Protein AF-A0A531KCA6-F1 (afdb_monomer)

Mean predicted aligned error: 4.96 Å

Radius of gyration: 16.35 Å; Cα contacts (8 Å, |Δi|>4): 116; chains: 1; bounding box: 34×29×57 Å

Foldseek 3Di:
DDPDDDDPVDDDFVLVVCCVPPRNVVSVQQDHFFAQCPCDDVRHDDGDVDTAQALDDGSDPPDGDADDDPVRNVVSVVSSVVVVVCVVVVNDDDDPDHRD

Nearest PDB structures (foldseek):
  8acs-assembly1_C  TM=9.266E-01  e=9.393E-09  Janthinobacterium svalbardensis
  8acs-assembly2_B  TM=9.251E-01  e=5.499E-08  Janthinobacterium svalbardensis
  8acs-assembly2_D  TM=9.346E-01  e=8.850E-08  Janthinobacterium svalbardensis

Secondary structure (DSSP, 8-state):
--S----------HHHHHHHHT-HHHHHHH---S----SBTTB-S---SS-TTBSS--SSTT--B--SSHHHHHHHHHHHHHHHHHHHTT-----SS---

Solvent-accessible surface area (backbone atoms only — not comparable to full-atom values): 6192 Å² total; per-residue (Å²): 139,78,96,76,86,85,88,81,88,76,77,83,57,70,40,58,54,35,30,73,74,77,28,56,68,56,22,63,58,33,41,61,66,55,54,46,13,78,58,44,97,93,26,59,56,73,63,69,93,47,60,18,42,57,54,38,73,36,58,42,85,97,40,71,41,85,63,80,55,70,69,50,40,64,64,43,47,60,55,40,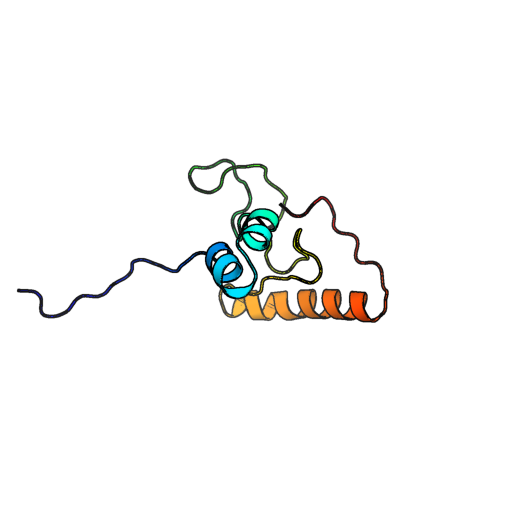52,49,54,54,50,32,55,76,70,72,44,87,78,85,68,93,63,81,58,77

Sequence (100 aa):
AADAIISCTGYQSMNETVAAIVSREVADKVGPCWGLGSGTRGDPGPWQGELRNMWKPTAQEALWFHGGNLALSRFYSKFVALQIKARMEGVATPVYGAPG

Structure (mmCIF, N/CA/C/O backbone):
data_AF-A0A531KCA6-F1
#
_entry.id   AF-A0A531KCA6-F1
#
loop_
_atom_site.group_PDB
_atom_site.id
_atom_site.type_symbol
_atom_site.label_atom_id
_atom_site.label_alt_id
_atom_site.label_comp_id
_atom_site.label_asym_id
_atom_site.label_entity_id
_atom_site.label_seq_id
_atom_site.pdbx_PDB_ins_code
_atom_site.Cartn_x
_atom_site.Cartn_y
_atom_site.Cartn_z
_atom_site.occupancy
_atom_site.B_iso_or_equiv
_atom_site.auth_seq_id
_atom_site.auth_comp_id
_atom_site.auth_asym_id
_atom_site.auth_atom_id
_atom_site.pdbx_PDB_model_num
ATOM 1 N N . ALA A 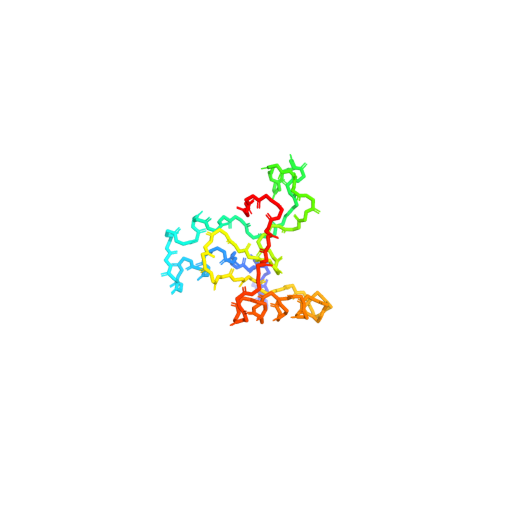1 1 ? 18.196 -8.128 -39.210 1.00 77.88 1 ALA A N 1
ATOM 2 C CA . ALA A 1 1 ? 17.452 -9.125 -38.415 1.00 77.88 1 ALA A CA 1
ATOM 3 C C . ALA A 1 1 ? 17.963 -9.053 -36.981 1.00 77.88 1 ALA A C 1
ATOM 5 O O . ALA A 1 1 ? 19.110 -8.654 -36.815 1.00 77.88 1 ALA A O 1
ATOM 6 N N . ALA A 1 2 ? 17.130 -9.354 -35.983 1.00 86.75 2 ALA A N 1
ATOM 7 C CA . ALA A 1 2 ? 17.562 -9.462 -34.589 1.00 86.75 2 ALA A CA 1
ATOM 8 C C . ALA A 1 2 ? 17.531 -10.936 -34.169 1.00 86.75 2 ALA A C 1
ATOM 10 O O . ALA A 1 2 ? 16.582 -11.635 -34.517 1.00 86.75 2 ALA A O 1
ATOM 11 N N . ASP A 1 3 ? 18.545 -11.378 -33.425 1.00 93.44 3 ASP A N 1
ATOM 12 C CA . ASP A 1 3 ? 18.664 -12.764 -32.950 1.00 93.44 3 ASP A CA 1
ATOM 13 C C . ASP A 1 3 ? 17.858 -13.022 -31.664 1.00 93.44 3 ASP A C 1
ATOM 15 O O . ASP A 1 3 ? 17.502 -14.159 -31.364 1.00 93.44 3 ASP A O 1
ATOM 19 N N . ALA A 1 4 ? 17.532 -11.965 -30.911 1.00 92.62 4 ALA A N 1
ATOM 20 C CA . ALA A 1 4 ? 16.648 -12.012 -29.750 1.00 92.62 4 ALA A CA 1
ATOM 21 C C . ALA A 1 4 ? 15.998 -10.645 -29.483 1.00 92.62 4 ALA A C 1
ATOM 23 O O . ALA A 1 4 ? 16.567 -9.597 -29.794 1.00 92.62 4 ALA A O 1
ATOM 24 N N . ILE A 1 5 ? 14.818 -10.661 -28.856 1.00 89.12 5 ILE A N 1
ATOM 25 C CA . ILE A 1 5 ? 14.129 -9.471 -28.342 1.00 89.12 5 ILE A CA 1
ATOM 26 C C . ILE A 1 5 ? 13.853 -9.696 -26.857 1.00 89.12 5 ILE A C 1
ATOM 28 O O . ILE A 1 5 ? 13.247 -10.697 -26.481 1.00 89.12 5 ILE A O 1
ATOM 32 N N . ILE A 1 6 ? 14.277 -8.750 -26.019 1.00 90.50 6 ILE A N 1
ATOM 33 C CA . ILE A 1 6 ? 14.004 -8.749 -24.579 1.00 90.50 6 ILE A CA 1
ATOM 34 C C . ILE A 1 6 ? 13.022 -7.613 -24.298 1.00 90.50 6 ILE A C 1
ATOM 36 O O . ILE A 1 6 ? 13.348 -6.443 -24.497 1.00 90.50 6 ILE A O 1
ATOM 40 N N . SER A 1 7 ? 11.811 -7.956 -23.853 1.00 87.50 7 SER A N 1
ATOM 41 C CA . SER A 1 7 ? 10.789 -6.966 -23.512 1.00 87.50 7 SER A CA 1
ATOM 42 C C . SER A 1 7 ? 10.892 -6.567 -22.042 1.00 87.50 7 SER A C 1
ATOM 44 O O . SER A 1 7 ? 10.553 -7.342 -21.150 1.00 87.50 7 SER A O 1
ATOM 46 N N . CYS A 1 8 ? 11.345 -5.338 -21.801 1.00 87.38 8 CYS A N 1
ATOM 47 C CA . CYS A 1 8 ? 11.471 -4.735 -20.472 1.00 87.38 8 CYS A CA 1
ATOM 48 C C . CYS A 1 8 ? 10.414 -3.638 -20.245 1.00 87.38 8 CYS A C 1
ATOM 50 O O . CYS A 1 8 ? 10.708 -2.607 -19.646 1.00 87.38 8 CYS A O 1
ATOM 52 N N . THR A 1 9 ? 9.189 -3.823 -20.747 1.00 86.12 9 THR A N 1
ATOM 53 C CA . THR A 1 9 ? 8.114 -2.806 -20.729 1.00 86.12 9 THR A CA 1
ATOM 54 C C . THR A 1 9 ? 7.466 -2.586 -19.357 1.00 86.12 9 THR A C 1
ATOM 56 O O . THR A 1 9 ? 6.546 -1.782 -19.236 1.00 86.12 9 THR A O 1
ATOM 59 N N . GLY A 1 10 ? 7.949 -3.269 -18.318 1.00 80.06 10 GLY A N 1
ATOM 60 C CA . GLY A 1 10 ? 7.478 -3.118 -16.944 1.00 80.06 10 GLY A CA 1
ATOM 61 C C . GLY A 1 10 ? 6.263 -3.982 -16.607 1.00 80.06 10 GLY A C 1
ATOM 62 O O . GLY A 1 10 ? 5.940 -4.939 -17.309 1.00 80.06 10 GLY A O 1
ATOM 63 N N . TYR A 1 11 ? 5.621 -3.646 -15.489 1.00 78.06 11 TYR A N 1
ATOM 64 C CA . TYR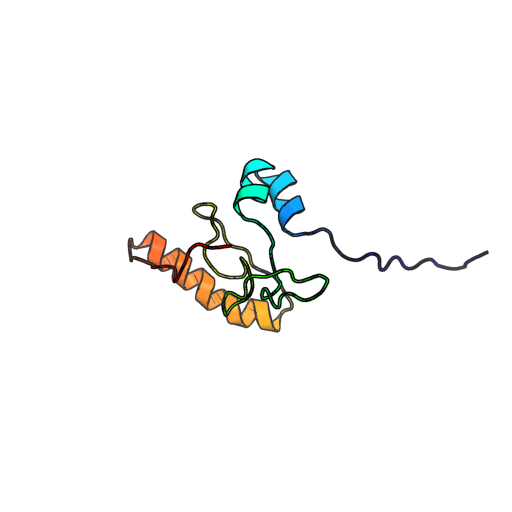 A 1 11 ? 4.473 -4.362 -14.939 1.00 78.06 11 TYR A CA 1
ATOM 65 C C . TYR A 1 11 ? 3.202 -3.523 -15.051 1.00 78.06 11 TYR A C 1
ATOM 67 O O . TYR A 1 11 ? 3.249 -2.292 -15.040 1.00 78.06 11 TYR A O 1
ATOM 75 N N . GLN A 1 12 ? 2.060 -4.202 -15.097 1.00 82.00 12 GLN A N 1
ATOM 76 C CA . GLN A 1 12 ? 0.761 -3.564 -14.935 1.00 82.00 12 GLN A CA 1
ATOM 77 C C . GLN A 1 12 ? 0.605 -3.024 -13.501 1.00 82.00 12 GLN A C 1
ATOM 79 O O . GLN A 1 12 ? 1.197 -3.553 -12.556 1.00 82.00 12 GLN A O 1
ATOM 84 N N . SER A 1 13 ? -0.166 -1.947 -13.330 1.00 84.94 13 SER A N 1
ATOM 85 C CA . SER A 1 13 ? -0.391 -1.357 -12.008 1.00 84.94 13 SER A CA 1
ATOM 86 C C . SER A 1 13 ? -1.254 -2.271 -11.130 1.00 84.94 13 SER A C 1
ATOM 88 O O . SER A 1 13 ? -2.105 -3.014 -11.620 1.00 84.94 13 SER A O 1
ATOM 90 N N . MET A 1 14 ? -1.072 -2.182 -9.808 1.00 90.06 14 MET A N 1
ATOM 91 C CA . MET A 1 14 ? -1.912 -2.917 -8.853 1.00 90.06 14 MET A CA 1
ATOM 92 C C . MET A 1 14 ? -3.393 -2.523 -8.966 1.00 90.06 14 MET A C 1
ATOM 94 O O . MET A 1 14 ? -4.262 -3.370 -8.780 1.00 90.06 14 MET A O 1
ATOM 98 N N . ASN A 1 15 ? -3.682 -1.273 -9.334 1.00 90.19 15 ASN A N 1
ATOM 99 C CA . ASN A 1 15 ? -5.042 -0.794 -9.575 1.00 90.19 15 ASN A CA 1
ATOM 100 C C . ASN A 1 15 ? -5.745 -1.560 -10.693 1.00 90.19 15 ASN A C 1
ATOM 102 O O . ASN A 1 15 ? -6.890 -1.963 -10.522 1.00 90.19 15 ASN A O 1
ATOM 106 N N . GLU A 1 16 ? -5.073 -1.802 -11.818 1.00 90.94 16 GLU A N 1
ATOM 107 C CA . GLU A 1 16 ? -5.697 -2.540 -12.918 1.00 90.94 16 GLU A CA 1
ATOM 108 C C . GLU A 1 16 ? -5.933 -4.012 -12.552 1.00 90.94 16 GLU A C 1
ATOM 110 O O . GLU A 1 16 ? -6.950 -4.591 -12.928 1.00 90.94 16 GLU A O 1
ATOM 115 N N . THR A 1 17 ? -5.055 -4.606 -11.736 1.00 92.19 17 THR A N 1
ATOM 116 C CA . THR A 1 17 ? -5.289 -5.941 -11.166 1.00 92.19 17 THR A CA 1
ATOM 117 C C . THR A 1 17 ? -6.560 -5.968 -10.312 1.00 92.19 17 THR A C 1
ATOM 119 O O . THR A 1 17 ? -7.362 -6.893 -10.421 1.00 92.19 17 THR A O 1
ATOM 122 N N . VAL A 1 18 ? -6.792 -4.941 -9.490 1.00 94.81 18 VAL A N 1
ATOM 123 C CA . VAL A 1 18 ? -8.024 -4.810 -8.690 1.00 94.81 18 VAL A CA 1
ATOM 124 C C . VAL A 1 18 ? -9.240 -4.608 -9.587 1.00 94.81 18 VAL A C 1
ATOM 126 O O . VAL A 1 18 ? -10.279 -5.214 -9.335 1.00 94.81 18 VAL A O 1
ATOM 129 N N . ALA A 1 19 ? -9.110 -3.803 -10.644 1.00 95.56 19 ALA A N 1
ATOM 130 C CA . ALA A 1 19 ? -10.191 -3.549 -11.589 1.00 95.56 19 ALA A CA 1
ATOM 131 C C . ALA A 1 19 ? -10.661 -4.839 -12.274 1.00 95.56 19 ALA A C 1
ATOM 133 O O . ALA A 1 19 ? -11.862 -5.027 -12.466 1.00 95.56 19 ALA A O 1
ATOM 134 N N . ALA A 1 20 ? -9.717 -5.729 -12.594 1.00 95.75 20 ALA A N 1
ATOM 135 C CA . ALA A 1 20 ? -9.982 -7.011 -13.234 1.00 95.75 20 ALA A CA 1
ATOM 136 C C . ALA A 1 20 ? -10.529 -8.084 -12.274 1.00 95.75 20 ALA A C 1
ATOM 138 O O . ALA A 1 20 ? -11.365 -8.885 -12.682 1.00 95.75 20 ALA A O 1
ATOM 139 N N . ILE A 1 21 ? -10.049 -8.130 -11.025 1.00 95.31 21 ILE A N 1
ATOM 140 C CA . ILE A 1 21 ? -10.412 -9.185 -10.060 1.00 95.31 21 ILE A CA 1
ATOM 141 C C . ILE A 1 21 ? -11.659 -8.822 -9.248 1.00 95.31 21 ILE A C 1
ATOM 143 O O . ILE A 1 21 ? -12.482 -9.690 -8.970 1.00 95.31 21 ILE A O 1
ATOM 147 N N . VAL A 1 22 ? -11.776 -7.561 -8.825 1.00 95.81 22 VAL A N 1
ATOM 148 C CA . VAL A 1 22 ? -12.831 -7.095 -7.917 1.00 95.81 22 VAL A CA 1
ATOM 149 C C . VAL A 1 22 ? -13.855 -6.266 -8.683 1.00 95.81 22 VAL A C 1
ATOM 151 O O . VAL A 1 22 ? -14.973 -6.722 -8.901 1.00 95.81 22 VAL A O 1
ATOM 154 N N . SER A 1 23 ? -13.482 -5.048 -9.078 1.00 97.19 23 SER A N 1
ATOM 155 C CA . SER A 1 23 ? -14.260 -4.168 -9.953 1.00 97.19 23 SER A CA 1
ATOM 156 C C . SER A 1 23 ? -13.495 -2.875 -10.221 1.00 97.19 23 SER A C 1
ATOM 158 O O . SER A 1 23 ? -12.641 -2.455 -9.432 1.00 97.19 23 SER A O 1
ATOM 160 N N . ARG A 1 24 ? -13.855 -2.193 -11.313 1.00 96.75 24 ARG A N 1
ATOM 161 C CA . ARG A 1 24 ? -13.346 -0.851 -11.622 1.00 96.75 24 ARG A CA 1
ATOM 162 C C . ARG A 1 24 ? -13.648 0.155 -10.506 1.00 96.75 24 ARG A C 1
ATOM 164 O O . ARG A 1 24 ? -12.761 0.903 -10.118 1.00 96.75 24 ARG A O 1
ATOM 171 N N . GLU A 1 25 ? -14.856 0.113 -9.946 1.00 97.44 25 GLU A N 1
ATOM 172 C CA . GLU A 1 25 ? -15.269 0.980 -8.835 1.00 97.44 25 GLU A CA 1
ATOM 173 C C . GLU A 1 25 ? -14.364 0.812 -7.608 1.00 97.44 25 GLU A C 1
ATOM 175 O O . GLU A 1 25 ? -13.923 1.799 -7.021 1.00 97.44 25 GLU A O 1
ATOM 180 N N . VAL A 1 26 ? -14.030 -0.430 -7.237 1.00 96.50 26 VAL A N 1
ATOM 181 C CA . VAL A 1 26 ? -13.122 -0.684 -6.112 1.00 96.50 26 VAL A CA 1
ATOM 182 C C . VAL A 1 26 ? -11.707 -0.206 -6.430 1.00 96.50 26 VAL A C 1
ATOM 184 O O . VAL A 1 26 ? -11.058 0.371 -5.561 1.00 96.50 26 VAL A O 1
ATOM 187 N N . ALA A 1 27 ? -11.230 -0.389 -7.662 1.00 94.94 27 ALA A N 1
ATOM 188 C CA . ALA A 1 27 ? -9.918 0.108 -8.072 1.00 94.94 27 ALA A CA 1
ATOM 189 C C . ALA A 1 27 ? -9.822 1.641 -8.005 1.00 94.94 27 ALA A C 1
ATOM 191 O O . ALA A 1 27 ? -8.829 2.173 -7.504 1.00 94.94 27 ALA A O 1
ATOM 192 N N . ASP A 1 28 ? -10.856 2.343 -8.470 1.00 94.56 28 ASP A N 1
ATOM 193 C CA . ASP A 1 28 ? -10.923 3.804 -8.427 1.00 94.56 28 ASP A CA 1
ATOM 194 C C . ASP A 1 28 ? -11.066 4.304 -6.976 1.00 94.56 28 ASP A C 1
ATOM 196 O O . ASP A 1 28 ? -10.442 5.295 -6.602 1.00 94.56 28 ASP A O 1
ATOM 200 N N . LYS A 1 29 ? -11.811 3.577 -6.129 1.00 94.56 29 LYS A N 1
ATOM 201 C CA . LYS A 1 29 ? -11.954 3.872 -4.696 1.00 94.56 29 LYS A CA 1
ATOM 202 C C . LYS A 1 29 ? -10.646 3.717 -3.924 1.00 94.56 29 LYS A C 1
ATOM 204 O O . LYS A 1 29 ? -10.376 4.520 -3.040 1.00 94.56 29 LYS A O 1
ATOM 209 N N . VAL A 1 30 ? -9.857 2.682 -4.218 1.00 92.94 30 VAL A N 1
ATOM 210 C CA . VAL A 1 30 ? -8.542 2.468 -3.593 1.00 92.94 30 VAL A CA 1
ATOM 211 C C . VAL A 1 30 ? -7.572 3.582 -3.981 1.00 92.94 30 VAL A C 1
ATOM 213 O O . VAL A 1 30 ? -6.834 4.058 -3.125 1.00 92.94 30 VAL A O 1
ATOM 216 N N . GLY A 1 31 ? -7.571 3.999 -5.249 1.00 90.62 31 GLY A N 1
ATOM 217 C CA . GLY A 1 31 ? -6.624 4.995 -5.739 1.00 90.62 31 GLY A CA 1
ATOM 218 C C . GLY A 1 31 ? -5.201 4.437 -5.903 1.00 90.62 31 GLY A C 1
ATOM 219 O O . GLY A 1 31 ? -4.997 3.222 -5.873 1.00 90.62 31 GLY A O 1
ATOM 220 N N . PRO A 1 32 ? -4.204 5.290 -6.175 1.00 89.12 32 PRO A N 1
ATOM 221 C CA . PRO A 1 32 ? -2.873 4.851 -6.582 1.00 89.12 32 PRO A CA 1
ATOM 222 C C . PRO A 1 32 ? -2.160 4.034 -5.497 1.00 89.12 32 PRO A C 1
ATOM 224 O O . PRO A 1 32 ? -2.096 4.422 -4.333 1.00 89.12 32 PRO A O 1
ATOM 227 N N . CYS A 1 33 ? -1.558 2.915 -5.892 1.00 91.00 33 CYS A N 1
ATOM 228 C CA . CYS A 1 33 ? -0.614 2.178 -5.052 1.00 91.00 33 CYS A CA 1
ATOM 229 C C . CYS A 1 33 ? 0.814 2.676 -5.299 1.00 91.00 33 CYS A C 1
ATOM 231 O O . CYS A 1 33 ? 1.182 2.935 -6.446 1.00 91.00 33 CYS A O 1
ATOM 233 N N . TRP A 1 34 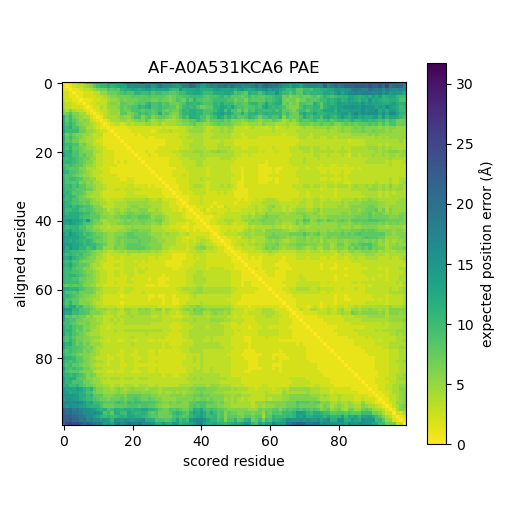? 1.633 2.713 -4.244 1.00 90.94 34 TRP A N 1
ATOM 234 C CA . TRP A 1 34 ? 2.998 3.258 -4.270 1.00 90.94 34 TRP A CA 1
ATOM 235 C C . TRP A 1 34 ? 3.069 4.777 -4.501 1.00 90.94 34 TRP A C 1
ATOM 237 O O . TRP A 1 34 ? 2.071 5.470 -4.696 1.00 90.94 34 TRP A O 1
ATOM 247 N N . GLY A 1 35 ? 4.289 5.311 -4.420 1.00 91.06 35 GLY A N 1
ATOM 248 C CA . GLY A 1 35 ? 4.531 6.751 -4.391 1.00 91.06 35 GLY A CA 1
ATOM 249 C C . GLY A 1 35 ? 4.277 7.335 -3.005 1.00 91.06 35 GLY A C 1
ATOM 250 O O . GLY A 1 35 ? 3.570 6.750 -2.180 1.00 91.06 35 GLY A O 1
ATOM 251 N N . LEU A 1 36 ? 4.907 8.472 -2.734 1.00 91.00 36 LEU A N 1
ATOM 252 C CA . LEU A 1 36 ? 4.83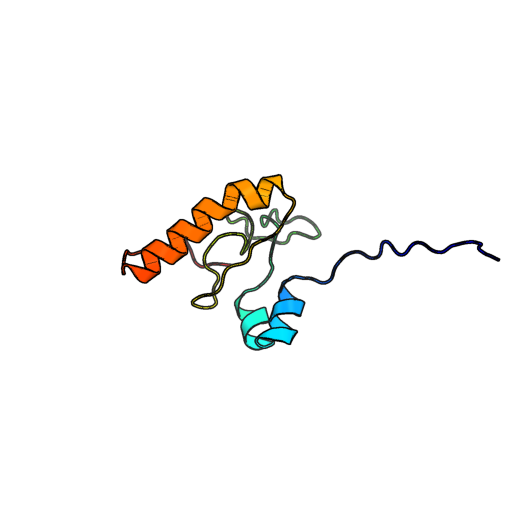2 9.133 -1.434 1.00 91.00 36 LEU A CA 1
ATOM 253 C C . LEU A 1 36 ? 4.034 10.438 -1.486 1.00 91.00 36 LEU A C 1
ATOM 255 O O . LEU A 1 36 ? 3.699 10.991 -0.445 1.00 91.00 36 LEU A O 1
ATOM 259 N N . GLY A 1 37 ? 3.744 10.934 -2.687 1.00 90.38 37 GLY A N 1
ATOM 260 C CA . GLY A 1 37 ? 3.091 12.212 -2.919 1.00 90.38 37 GLY A CA 1
ATOM 261 C C . GLY A 1 37 ? 4.016 13.402 -2.854 1.00 90.38 37 GLY A C 1
ATOM 262 O O . GLY A 1 37 ? 3.624 14.473 -2.404 1.00 90.38 37 GLY A O 1
ATOM 263 N N . SER A 1 38 ? 5.240 13.221 -3.335 1.00 90.19 38 SER A N 1
ATOM 264 C CA . SER A 1 38 ? 6.275 14.253 -3.378 1.00 90.19 38 SER A CA 1
ATOM 265 C C . SER A 1 38 ? 5.920 15.485 -4.224 1.00 90.19 38 SER A C 1
ATOM 267 O O . SER A 1 38 ? 6.628 16.485 -4.154 1.00 90.19 38 SER A O 1
ATOM 269 N N . GLY A 1 39 ? 4.857 15.441 -5.036 1.00 89.94 39 GLY A N 1
ATOM 270 C CA . GLY A 1 39 ? 4.488 16.530 -5.945 1.00 89.94 39 GLY A CA 1
ATOM 271 C C . GLY A 1 39 ? 5.382 16.606 -7.185 1.00 89.94 39 GLY A C 1
ATOM 272 O O . GLY A 1 39 ? 5.307 17.567 -7.948 1.00 89.94 39 GLY A O 1
ATOM 273 N N . THR A 1 40 ? 6.230 15.599 -7.396 1.00 91.06 40 THR A N 1
ATOM 274 C CA . THR A 1 40 ? 7.107 15.512 -8.562 1.00 91.06 40 THR A CA 1
ATOM 275 C C . THR A 1 40 ? 6.386 14.881 -9.749 1.00 91.06 40 THR A C 1
ATOM 277 O O . THR A 1 40 ? 5.321 14.268 -9.630 1.00 91.06 40 THR A O 1
ATOM 280 N N . ARG A 1 41 ? 6.972 15.024 -10.941 1.00 90.00 41 ARG A N 1
ATOM 281 C CA . ARG A 1 41 ? 6.449 14.390 -12.153 1.00 90.00 41 ARG A CA 1
ATOM 282 C C . ARG A 1 41 ? 6.465 12.865 -11.988 1.00 90.00 41 ARG A C 1
ATOM 284 O O . ARG A 1 41 ? 7.536 12.270 -11.972 1.00 90.00 41 ARG A O 1
ATOM 291 N N . GLY A 1 42 ? 5.281 12.256 -11.915 1.00 84.88 42 GLY A N 1
ATOM 292 C CA . GLY A 1 42 ? 5.093 10.812 -11.711 1.00 84.88 42 GLY A CA 1
ATOM 293 C C . GLY A 1 42 ? 4.725 10.410 -10.277 1.00 84.88 42 GLY A C 1
ATOM 294 O O . GLY A 1 42 ? 4.335 9.269 -10.061 1.00 84.88 42 GLY A O 1
ATOM 295 N N . ASP A 1 43 ? 4.781 11.340 -9.323 1.00 89.56 43 ASP A N 1
ATOM 296 C CA . ASP A 1 43 ? 4.325 11.147 -7.943 1.00 89.56 43 ASP A CA 1
ATOM 297 C C . ASP A 1 43 ? 3.579 12.409 -7.472 1.00 89.56 43 ASP A C 1
ATOM 299 O O . ASP A 1 43 ? 4.085 13.165 -6.631 1.00 89.56 43 ASP A O 1
ATOM 303 N N . PRO A 1 44 ? 2.400 12.696 -8.066 1.00 89.06 44 PRO A N 1
ATOM 304 C CA . PRO A 1 44 ? 1.622 13.882 -7.725 1.00 89.06 44 PRO A CA 1
ATOM 305 C C . PRO A 1 44 ? 1.270 13.865 -6.238 1.00 89.06 44 PRO A C 1
ATOM 307 O O . PRO A 1 44 ? 1.130 12.800 -5.646 1.00 89.06 44 PRO A O 1
ATOM 310 N N . GLY A 1 45 ? 1.157 15.039 -5.622 1.00 89.00 45 GLY A N 1
ATOM 311 C CA . GLY A 1 45 ? 0.807 15.160 -4.206 1.00 89.00 45 GLY A CA 1
ATOM 312 C C . GLY A 1 45 ? -0.633 14.728 -3.883 1.00 89.00 45 GLY A C 1
ATOM 313 O O . GLY A 1 45 ? -1.378 14.334 -4.781 1.00 89.00 45 GLY A O 1
ATOM 314 N N . PRO A 1 46 ? -1.046 14.825 -2.607 1.00 88.69 46 PRO A N 1
ATOM 315 C CA . PRO A 1 46 ? -0.273 15.335 -1.468 1.00 88.69 46 PRO A CA 1
ATOM 316 C C . PRO A 1 46 ? 0.634 14.272 -0.830 1.00 88.69 46 PRO A C 1
ATOM 318 O O . PRO A 1 46 ? 0.383 13.074 -0.964 1.00 88.69 46 PRO A O 1
ATOM 321 N N . TRP A 1 47 ? 1.670 14.726 -0.117 1.00 86.56 47 TRP A N 1
ATOM 322 C CA . TRP A 1 47 ? 2.532 13.870 0.699 1.00 86.56 47 TRP A CA 1
ATOM 323 C C . TRP A 1 47 ? 1.799 13.423 1.962 1.00 86.56 47 TRP A C 1
ATOM 325 O O . TRP A 1 47 ? 1.309 14.266 2.709 1.00 86.56 47 TRP A O 1
ATOM 335 N N . GLN A 1 48 ? 1.780 12.114 2.225 1.00 78.69 48 GLN A N 1
ATOM 336 C CA . GLN A 1 48 ? 1.032 11.525 3.348 1.00 78.69 48 GLN A CA 1
ATOM 337 C C . GLN A 1 48 ? 1.926 10.886 4.422 1.00 78.69 48 GLN A C 1
ATOM 339 O O . GLN A 1 48 ? 1.440 10.150 5.275 1.00 78.69 48 GLN A O 1
ATOM 344 N N . GLY A 1 49 ? 3.243 11.114 4.379 1.00 84.38 49 GLY A N 1
ATOM 345 C CA . GLY A 1 49 ? 4.197 10.549 5.348 1.00 84.38 49 GLY A CA 1
ATOM 346 C C . GLY A 1 49 ? 4.592 9.094 5.096 1.00 84.38 49 GLY A C 1
ATOM 347 O O . GLY A 1 49 ? 5.621 8.650 5.597 1.00 84.38 49 GLY A O 1
ATOM 348 N N . GLU A 1 50 ? 3.821 8.365 4.293 1.00 88.25 50 GLU A N 1
ATOM 349 C CA . GLU A 1 50 ? 3.995 6.939 4.030 1.00 88.25 50 GLU A CA 1
ATOM 350 C C . GLU A 1 50 ? 3.676 6.601 2.571 1.00 88.25 50 GLU A C 1
ATOM 352 O O . GLU A 1 50 ? 3.024 7.370 1.862 1.00 88.25 50 GLU A O 1
ATOM 357 N N . LEU A 1 51 ? 4.089 5.408 2.133 1.00 91.38 51 LEU A N 1
ATOM 358 C CA . LEU A 1 51 ? 3.709 4.881 0.824 1.00 91.38 51 LEU A CA 1
ATOM 359 C C . LEU A 1 51 ? 2.188 4.695 0.725 1.00 91.38 51 LEU A C 1
ATOM 361 O O . LEU A 1 51 ? 1.532 4.213 1.657 1.00 91.38 51 LEU A O 1
ATOM 365 N N . ARG A 1 52 ? 1.622 5.049 -0.431 1.00 91.19 52 ARG A N 1
ATOM 366 C CA . ARG A 1 52 ? 0.182 4.912 -0.681 1.00 91.19 52 ARG A CA 1
ATOM 367 C C . ARG A 1 52 ? -0.254 3.464 -0.765 1.00 91.19 52 ARG A C 1
ATOM 369 O O . ARG A 1 52 ? 0.372 2.670 -1.468 1.00 91.19 52 ARG A O 1
ATOM 376 N N . ASN A 1 53 ? -1.340 3.156 -0.058 1.00 92.12 53 ASN A N 1
ATOM 377 C CA . ASN A 1 53 ? -2.055 1.876 -0.068 1.00 92.12 53 ASN A CA 1
ATOM 378 C C . ASN A 1 53 ? -1.214 0.609 0.180 1.00 92.12 53 ASN A C 1
ATOM 380 O O . ASN A 1 53 ? -1.734 -0.498 0.080 1.00 92.12 53 ASN A O 1
ATOM 384 N N . MET A 1 54 ? 0.058 0.733 0.572 1.00 94.19 54 MET A N 1
ATOM 385 C CA . MET A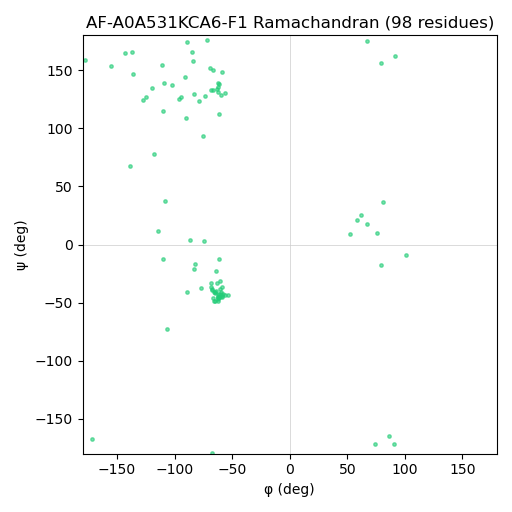 1 54 ? 0.935 -0.412 0.798 1.00 94.19 54 MET A CA 1
ATOM 386 C C . MET A 1 54 ? 0.977 -0.821 2.267 1.00 94.19 54 MET A C 1
ATOM 388 O O . MET A 1 54 ? 1.303 -0.017 3.137 1.00 94.19 54 MET A O 1
ATOM 392 N N . TRP A 1 55 ? 0.683 -2.098 2.531 1.00 94.00 55 TRP A N 1
ATOM 393 C CA . TRP A 1 55 ? 0.760 -2.736 3.853 1.00 94.00 55 TRP A CA 1
ATOM 394 C C . TRP A 1 55 ? -0.100 -2.089 4.955 1.00 94.00 55 TRP A C 1
ATOM 396 O O . TRP A 1 55 ? 0.141 -2.306 6.146 1.00 94.00 55 TRP A O 1
ATOM 406 N N . LYS A 1 56 ? -1.128 -1.333 4.565 1.00 91.81 56 LYS A N 1
ATOM 407 C CA . LYS A 1 56 ? -2.089 -0.666 5.452 1.00 91.81 56 LYS A CA 1
ATOM 408 C C . LYS A 1 56 ? -3.520 -0.816 4.927 1.00 91.81 56 LYS A C 1
ATOM 410 O O . LYS A 1 56 ? -3.676 -1.205 3.766 1.00 91.81 56 LYS A O 1
ATOM 415 N N . PRO A 1 57 ? -4.552 -0.536 5.744 1.00 92.50 57 PRO A N 1
ATOM 416 C CA . PRO A 1 57 ? -5.931 -0.600 5.283 1.00 92.50 57 PRO A CA 1
ATOM 417 C C . PRO A 1 57 ? -6.153 0.414 4.158 1.00 92.50 57 PRO A C 1
ATOM 419 O O . PRO A 1 57 ? -5.702 1.557 4.250 1.00 92.50 57 PRO A O 1
ATOM 422 N N . THR A 1 58 ? -6.832 -0.017 3.101 1.00 92.81 58 THR A N 1
ATOM 423 C CA . THR A 1 58 ? -7.178 0.847 1.963 1.00 92.81 58 THR A CA 1
ATOM 424 C C . THR A 1 58 ? -8.525 1.532 2.198 1.00 92.81 58 THR A C 1
ATOM 426 O O . THR A 1 58 ? -9.233 1.223 3.160 1.00 92.81 58 THR A O 1
ATOM 429 N N . ALA A 1 59 ? -8.919 2.443 1.306 1.00 91.94 59 ALA A N 1
ATOM 430 C CA . ALA A 1 59 ? -10.258 3.031 1.333 1.00 91.94 59 ALA A CA 1
ATOM 431 C C . ALA A 1 59 ? -11.365 1.985 1.085 1.00 91.94 59 ALA A C 1
ATOM 433 O O . ALA A 1 59 ? -12.513 2.184 1.491 1.00 91.94 59 ALA A O 1
ATOM 434 N N . GLN A 1 60 ? -11.037 0.856 0.446 1.00 94.19 60 GLN A N 1
ATOM 435 C CA . GLN A 1 60 ? -11.933 -0.288 0.365 1.00 94.19 60 GLN A CA 1
ATOM 436 C C . GLN A 1 60 ? -11.835 -1.141 1.631 1.00 94.19 60 GLN A C 1
ATOM 438 O O . GLN A 1 60 ? -10.762 -1.567 2.062 1.00 94.19 60 GLN A O 1
ATOM 443 N N . GLU A 1 61 ? -12.997 -1.437 2.207 1.00 91.81 61 GLU A N 1
ATOM 444 C CA . GLU A 1 61 ? -13.079 -2.256 3.403 1.00 91.81 61 GLU A CA 1
ATOM 445 C C . GLU A 1 61 ? -12.521 -3.666 3.162 1.00 91.81 61 GLU A C 1
ATOM 447 O O . GLU A 1 61 ? -12.786 -4.292 2.138 1.00 91.81 61 GLU A O 1
ATOM 452 N N . ALA A 1 62 ? -11.766 -4.157 4.149 1.00 91.75 62 ALA A N 1
ATOM 453 C CA . ALA A 1 62 ? -11.183 -5.496 4.177 1.00 91.75 62 ALA A CA 1
ATOM 454 C C . ALA A 1 62 ? -10.189 -5.791 3.034 1.00 91.75 62 ALA A C 1
ATOM 456 O O . ALA A 1 62 ? -9.950 -6.953 2.710 1.00 91.75 62 ALA A O 1
ATOM 457 N N . LEU A 1 63 ? -9.564 -4.751 2.469 1.00 93.94 63 LEU A N 1
ATOM 458 C CA . LEU A 1 63 ? -8.550 -4.872 1.426 1.00 93.94 63 LEU A CA 1
ATOM 459 C C . LEU A 1 63 ? -7.201 -4.282 1.868 1.00 93.94 63 LEU A C 1
ATOM 461 O O . LEU A 1 63 ? -7.138 -3.167 2.393 1.00 93.94 63 LEU A O 1
ATOM 465 N N . TRP A 1 64 ? -6.131 -5.036 1.601 1.00 94.19 64 TRP A N 1
ATOM 466 C CA . TRP A 1 64 ? -4.729 -4.668 1.816 1.00 94.19 64 TRP A CA 1
ATOM 467 C C . TRP A 1 64 ? -3.892 -5.075 0.607 1.00 94.19 64 TRP A C 1
ATOM 469 O O . TRP A 1 64 ? -4.117 -6.139 0.028 1.00 94.19 64 TRP A O 1
ATOM 479 N N . PHE A 1 65 ? -2.861 -4.288 0.300 1.00 94.50 65 PHE A N 1
ATOM 480 C CA . PHE A 1 65 ? -1.842 -4.672 -0.674 1.00 94.50 65 PHE A CA 1
ATOM 481 C C . 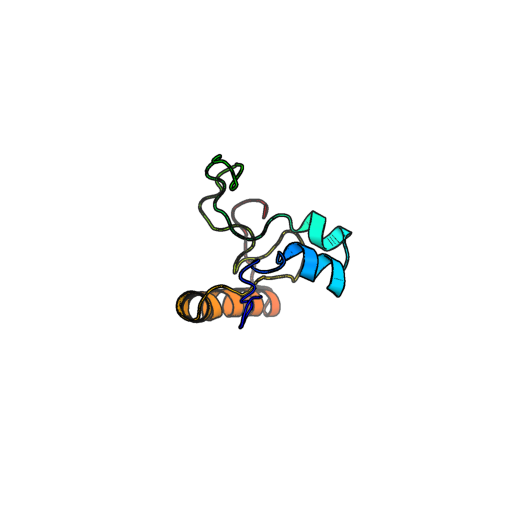PHE A 1 65 ? -0.570 -5.142 0.014 1.00 94.50 65 PHE A C 1
ATOM 483 O O . PHE A 1 65 ? -0.077 -4.534 0.969 1.00 94.50 65 PHE A O 1
ATOM 490 N N . HIS A 1 66 ? -0.012 -6.221 -0.523 1.00 93.88 66 HIS A N 1
ATOM 491 C CA . HIS A 1 66 ? 1.279 -6.754 -0.130 1.00 93.88 66 HIS A CA 1
ATOM 492 C C . HIS A 1 66 ? 2.139 -6.914 -1.381 1.00 93.88 66 HIS A C 1
ATOM 494 O O . HIS A 1 66 ? 1.727 -7.553 -2.345 1.00 93.88 66 HIS A O 1
ATOM 500 N N . GLY A 1 67 ? 3.320 -6.303 -1.391 1.00 90.62 67 GLY A N 1
ATOM 501 C CA . GLY A 1 67 ? 4.199 -6.332 -2.554 1.00 90.62 67 GLY A CA 1
ATOM 502 C C . GLY A 1 67 ? 5.568 -5.734 -2.268 1.00 90.62 67 GLY A C 1
ATOM 503 O O . GLY A 1 67 ? 5.925 -5.492 -1.116 1.00 90.62 67 GLY A O 1
ATOM 504 N N . GLY A 1 68 ? 6.324 -5.482 -3.334 1.00 91.06 68 GLY A N 1
ATOM 505 C CA . GLY A 1 68 ? 7.724 -5.074 -3.260 1.00 91.06 68 GLY A CA 1
ATOM 506 C C . GLY A 1 68 ? 8.673 -6.272 -3.279 1.00 91.06 68 GLY A C 1
ATOM 507 O O . GLY A 1 68 ? 8.276 -7.408 -3.529 1.00 91.06 68 GLY A O 1
ATOM 508 N N . ASN A 1 69 ? 9.957 -6.017 -3.039 1.00 94.00 69 ASN A N 1
ATOM 509 C CA . ASN A 1 69 ? 10.958 -7.079 -2.987 1.00 94.00 69 ASN A CA 1
ATOM 510 C C . ASN A 1 69 ? 10.811 -7.946 -1.718 1.00 94.00 69 ASN A C 1
ATOM 512 O O . ASN A 1 69 ? 9.997 -7.675 -0.828 1.00 94.00 69 ASN A O 1
ATOM 516 N N . LEU A 1 70 ? 11.637 -8.991 -1.620 1.00 95.00 70 LEU A N 1
ATOM 517 C CA . LEU A 1 70 ? 11.625 -9.913 -0.4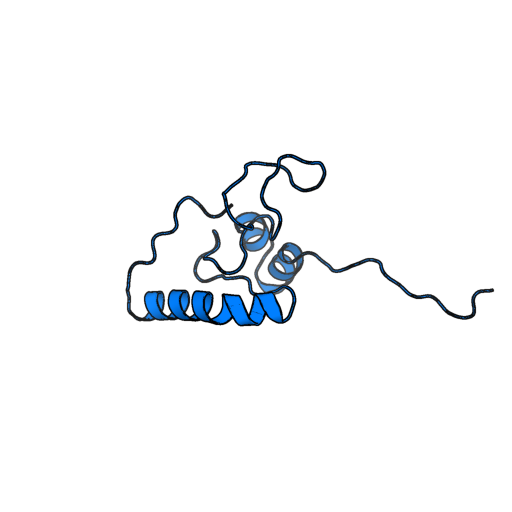84 1.00 95.00 70 LEU A CA 1
ATOM 518 C C . LEU A 1 70 ? 11.880 -9.210 0.859 1.00 95.00 70 LEU A C 1
ATOM 520 O O . LEU A 1 70 ? 11.275 -9.581 1.862 1.00 95.00 70 LEU A O 1
ATOM 524 N N . ALA A 1 71 ? 12.743 -8.191 0.888 1.00 96.31 71 ALA A N 1
ATOM 525 C CA . ALA A 1 71 ? 13.055 -7.461 2.113 1.00 96.31 71 ALA A CA 1
ATOM 526 C C . ALA A 1 71 ? 11.831 -6.696 2.640 1.00 96.31 71 ALA A C 1
ATOM 528 O O . ALA A 1 71 ? 11.476 -6.843 3.810 1.00 96.31 71 ALA A O 1
ATOM 529 N N . LEU A 1 72 ? 11.144 -5.954 1.764 1.00 95.19 72 LEU A N 1
ATOM 530 C CA . LEU A 1 72 ? 9.907 -5.246 2.100 1.00 95.19 72 LEU A CA 1
ATOM 531 C C . LEU A 1 72 ? 8.806 -6.227 2.512 1.00 95.19 72 LEU A C 1
ATOM 533 O O . LEU A 1 72 ? 8.208 -6.072 3.574 1.00 95.19 72 LEU A O 1
ATOM 537 N N . SER A 1 73 ? 8.592 -7.282 1.724 1.00 94.62 73 SER A N 1
ATOM 538 C CA . SER A 1 73 ? 7.561 -8.287 2.005 1.00 94.62 73 SER A CA 1
ATOM 539 C C . SER A 1 73 ? 7.783 -8.957 3.366 1.00 94.62 73 SER A C 1
ATOM 541 O O . SER A 1 73 ? 6.860 -9.048 4.180 1.00 94.62 73 SER A O 1
ATOM 543 N N . ARG A 1 74 ? 9.029 -9.350 3.676 1.00 95.81 74 ARG A N 1
ATOM 544 C CA . ARG A 1 74 ? 9.396 -9.944 4.971 1.00 95.81 74 ARG A CA 1
ATOM 545 C C . ARG A 1 74 ? 9.154 -8.977 6.125 1.00 95.81 74 ARG A C 1
ATOM 547 O O . ARG A 1 74 ? 8.608 -9.385 7.147 1.00 95.81 74 ARG A O 1
ATOM 554 N N . PHE A 1 75 ? 9.563 -7.721 5.970 1.00 96.69 75 PHE A N 1
ATOM 555 C CA . PHE A 1 75 ? 9.412 -6.710 7.011 1.00 96.69 75 PHE A CA 1
ATOM 556 C C . PHE A 1 75 ? 7.934 -6.406 7.291 1.00 96.69 75 PHE A C 1
ATOM 558 O O . PHE A 1 75 ? 7.496 -6.459 8.440 1.00 96.69 75 PHE A O 1
ATOM 565 N N . TYR A 1 76 ? 7.143 -6.167 6.244 1.00 97.06 76 TYR A N 1
ATOM 566 C CA . TYR A 1 76 ? 5.763 -5.709 6.384 1.00 97.06 76 TYR A CA 1
ATOM 567 C C . TYR A 1 76 ? 4.738 -6.814 6.665 1.00 97.06 76 TYR A C 1
ATOM 569 O O . TYR A 1 76 ? 3.651 -6.521 7.164 1.00 97.06 76 TYR A O 1
ATOM 577 N N . SER A 1 77 ? 5.072 -8.087 6.423 1.00 96.75 77 SER A N 1
ATOM 578 C CA . SER A 1 77 ? 4.167 -9.224 6.672 1.00 96.75 77 SER A CA 1
ATOM 579 C C . SER A 1 77 ? 3.623 -9.246 8.100 1.00 96.75 77 SER A C 1
ATOM 581 O O . SER A 1 77 ? 2.425 -9.439 8.306 1.00 96.75 77 SER A O 1
ATOM 583 N N . LYS A 1 78 ? 4.480 -8.988 9.098 1.00 96.88 78 LYS A N 1
ATOM 584 C CA . LYS A 1 78 ? 4.065 -8.973 10.508 1.00 96.88 78 LYS A CA 1
ATOM 585 C C . LYS A 1 78 ? 3.051 -7.863 10.793 1.00 96.88 78 LYS A C 1
ATOM 587 O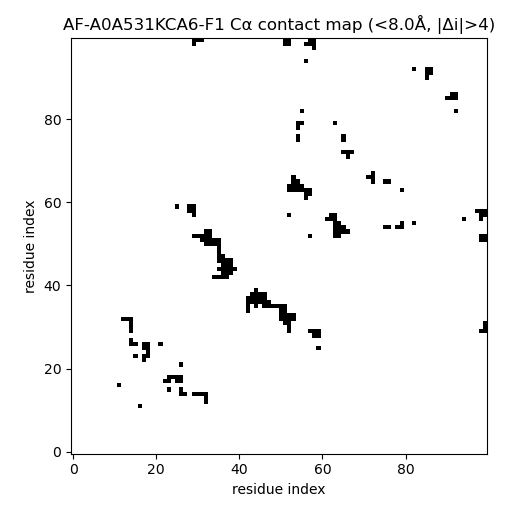 O . LYS A 1 78 ? 2.097 -8.094 11.528 1.00 96.88 78 LYS A O 1
ATOM 592 N N . PHE A 1 79 ? 3.237 -6.681 10.209 1.00 94.88 79 PHE A N 1
ATOM 593 C CA . PHE A 1 79 ? 2.338 -5.547 10.421 1.00 94.88 79 PHE A CA 1
ATOM 594 C C . PHE A 1 79 ? 0.957 -5.812 9.824 1.00 94.88 79 PHE A C 1
ATOM 596 O O . PHE A 1 79 ? -0.042 -5.621 10.511 1.00 94.88 79 PHE A O 1
ATOM 603 N N . VAL A 1 80 ? 0.895 -6.326 8.591 1.00 95.94 80 VAL A N 1
ATOM 604 C CA . VAL A 1 80 ? -0.378 -6.691 7.949 1.00 95.94 80 VAL A CA 1
ATOM 605 C C . VAL A 1 80 ? -1.086 -7.798 8.734 1.00 95.94 80 VAL A C 1
ATOM 607 O O . VAL A 1 80 ? -2.273 -7.678 9.028 1.00 95.94 80 VAL A O 1
ATOM 610 N N . ALA A 1 81 ? -0.362 -8.841 9.153 1.00 96.94 81 ALA A N 1
ATOM 611 C CA . ALA A 1 81 ? -0.937 -9.926 9.947 1.00 96.94 81 ALA A CA 1
ATOM 612 C C . ALA A 1 81 ? -1.526 -9.432 11.279 1.00 96.94 81 ALA A C 1
ATOM 614 O O . ALA A 1 81 ? -2.614 -9.855 11.665 1.00 96.94 81 ALA A O 1
ATOM 615 N N . LEU A 1 82 ? -0.844 -8.508 11.965 1.00 96.81 82 LEU A N 1
ATOM 616 C CA . LEU A 1 82 ? -1.343 -7.915 13.206 1.00 96.81 82 LEU A CA 1
ATOM 617 C C . LEU A 1 82 ? -2.580 -7.039 12.982 1.00 96.81 82 LEU A C 1
ATOM 619 O O . LEU A 1 82 ? -3.500 -7.108 13.789 1.00 96.81 82 LEU A O 1
ATOM 623 N N . GLN A 1 83 ? -2.645 -6.270 11.890 1.00 95.31 83 GLN A N 1
ATOM 624 C CA . GLN A 1 83 ? -3.842 -5.491 11.538 1.00 95.31 83 GLN A CA 1
ATOM 625 C C . GLN A 1 83 ? -5.052 -6.402 11.288 1.00 95.31 83 GLN A C 1
ATOM 627 O O . GLN A 1 83 ? -6.134 -6.161 11.825 1.00 95.31 83 GLN A O 1
ATOM 632 N N . ILE A 1 84 ? -4.860 -7.480 10.519 1.00 95.44 84 ILE A N 1
ATOM 633 C CA . ILE A 1 84 ? -5.912 -8.468 10.241 1.00 95.44 84 ILE A CA 1
ATOM 634 C C . ILE A 1 84 ? -6.353 -9.146 11.540 1.00 95.44 84 ILE A C 1
ATOM 636 O O . ILE A 1 84 ? -7.549 -9.220 11.818 1.00 95.44 84 ILE A O 1
ATOM 640 N N . LYS A 1 85 ? -5.405 -9.589 12.374 1.00 97.31 85 LYS A N 1
ATOM 641 C CA . LYS A 1 85 ? -5.720 -10.216 13.661 1.00 97.31 85 LYS A CA 1
ATOM 642 C C . LYS A 1 85 ? -6.471 -9.263 14.589 1.00 97.31 85 LYS A C 1
ATOM 644 O O . LYS A 1 85 ? -7.471 -9.670 15.164 1.00 97.31 85 LYS A O 1
ATOM 649 N N . ALA A 1 86 ? -6.034 -8.011 14.710 1.00 96.25 86 ALA A N 1
ATOM 650 C CA . ALA A 1 86 ? -6.722 -7.007 15.517 1.00 96.25 86 ALA A CA 1
ATOM 651 C C . ALA A 1 86 ? -8.182 -6.845 15.072 1.00 96.25 86 ALA A C 1
ATOM 653 O O . ALA A 1 86 ? -9.083 -6.878 15.905 1.00 96.25 86 ALA A O 1
ATOM 654 N N . ARG A 1 87 ? -8.431 -6.796 13.758 1.00 93.81 87 ARG A N 1
ATOM 655 C CA . ARG A 1 87 ? -9.787 -6.756 13.202 1.00 93.81 87 ARG A CA 1
ATOM 656 C C . ARG A 1 87 ? -10.619 -7.993 13.558 1.00 93.81 87 ARG A C 1
ATOM 658 O O . ARG A 1 87 ? -11.784 -7.841 13.907 1.00 93.81 87 ARG A O 1
ATOM 665 N N . MET A 1 88 ? -10.038 -9.193 13.491 1.00 95.69 88 MET A N 1
ATOM 666 C CA . MET A 1 88 ? -10.720 -10.443 13.874 1.00 95.69 88 MET A CA 1
ATOM 667 C C . MET A 1 88 ? -11.099 -10.475 15.359 1.00 95.69 88 MET A C 1
ATOM 669 O O . MET A 1 88 ? -12.132 -11.031 15.712 1.00 95.69 88 MET A O 1
ATOM 673 N N . GLU A 1 89 ? -10.285 -9.859 16.213 1.00 97.88 89 GLU A N 1
ATOM 674 C CA . GLU A 1 89 ? -10.525 -9.761 17.658 1.00 97.88 89 GLU A CA 1
ATOM 675 C C . GLU A 1 89 ? -11.394 -8.553 18.049 1.00 97.88 89 GLU A C 1
ATOM 677 O O . GLU A 1 89 ? -11.581 -8.286 19.233 1.00 97.88 89 GLU A O 1
ATOM 682 N N . GLY A 1 90 ? -11.900 -7.780 17.081 1.00 95.12 90 GLY A N 1
ATOM 683 C CA . GLY A 1 90 ? -12.670 -6.562 17.356 1.00 95.12 90 GLY A CA 1
ATOM 684 C C . GLY A 1 90 ? -11.847 -5.433 17.990 1.00 95.12 90 GLY A C 1
ATOM 685 O O . GLY A 1 90 ? -12.410 -4.493 18.549 1.00 95.12 90 GLY A O 1
ATOM 686 N N . VAL A 1 91 ? -10.516 -5.498 17.908 1.00 95.75 91 VAL A N 1
ATOM 687 C CA . VAL A 1 91 ? -9.616 -4.450 18.392 1.00 95.75 91 VAL A CA 1
ATOM 688 C C . VAL A 1 91 ? -9.585 -3.311 17.375 1.00 95.75 91 VAL A C 1
ATOM 690 O O . VAL A 1 91 ? -9.254 -3.506 16.202 1.00 95.75 91 VAL A O 1
ATOM 693 N N . ALA A 1 92 ? -9.910 -2.102 17.836 1.00 88.38 92 ALA A N 1
ATOM 694 C CA . ALA A 1 92 ? -9.887 -0.911 16.998 1.00 88.38 92 ALA A CA 1
ATOM 695 C C . ALA A 1 92 ? -8.478 -0.659 16.436 1.00 88.38 92 ALA A C 1
ATOM 697 O O . ALA A 1 92 ? -7.496 -0.594 17.175 1.00 88.38 92 ALA A O 1
ATOM 698 N N . THR A 1 93 ? -8.393 -0.483 15.119 1.00 86.56 93 THR A N 1
ATOM 699 C CA . THR A 1 93 ? -7.161 -0.142 14.392 1.00 86.56 93 THR A CA 1
ATOM 700 C C . THR A 1 93 ? -7.346 1.219 13.719 1.00 86.56 93 THR A C 1
ATOM 702 O O . THR A 1 93 ? -7.663 1.283 12.532 1.00 86.56 93 THR A O 1
ATOM 705 N N . PRO A 1 94 ? -7.241 2.329 14.474 1.00 84.31 94 PRO A N 1
ATOM 706 C CA . PRO A 1 94 ? -7.437 3.656 13.907 1.00 84.31 94 PRO A CA 1
ATOM 707 C C . PRO A 1 94 ? -6.381 3.930 12.830 1.00 84.31 94 PRO A C 1
ATOM 709 O O . PRO A 1 94 ? -5.189 3.720 13.052 1.00 84.31 94 PRO A O 1
ATOM 712 N N . VAL A 1 95 ? -6.823 4.410 11.667 1.00 81.19 95 VAL A N 1
ATOM 713 C CA . VAL A 1 95 ? -5.933 4.872 10.596 1.00 81.19 95 VAL A CA 1
ATOM 714 C C . VAL A 1 95 ? -5.758 6.379 10.748 1.00 81.19 95 VAL A C 1
ATOM 716 O O . VAL A 1 95 ? -6.738 7.117 10.863 1.00 81.19 95 VAL A O 1
ATOM 719 N N . TYR A 1 96 ? -4.507 6.839 10.791 1.00 72.19 96 TYR A N 1
ATOM 720 C CA . TYR A 1 96 ? -4.200 8.262 10.878 1.00 72.19 96 TYR A CA 1
ATOM 721 C C . TYR A 1 96 ? -4.431 8.913 9.506 1.00 72.19 96 TYR A C 1
ATOM 723 O O . TYR A 1 96 ? -3.565 8.882 8.636 1.00 72.19 96 TYR A O 1
ATOM 731 N N . GLY A 1 97 ? -5.634 9.454 9.309 1.00 74.62 97 GLY A N 1
ATOM 732 C CA . GLY A 1 97 ? -6.075 10.051 8.046 1.00 74.62 97 GLY A CA 1
ATOM 733 C C . GLY A 1 97 ? -6.786 9.065 7.115 1.00 74.62 97 GLY A C 1
ATOM 734 O O . GLY A 1 97 ? -6.705 7.847 7.276 1.00 74.62 97 GLY A O 1
ATOM 735 N N . ALA A 1 98 ? -7.524 9.602 6.141 1.00 69.00 98 ALA A N 1
ATOM 736 C CA . ALA A 1 98 ? -8.152 8.777 5.114 1.00 69.00 98 ALA A CA 1
ATOM 737 C C . ALA A 1 98 ? -7.061 8.125 4.238 1.00 69.00 98 ALA A C 1
ATOM 739 O O . ALA A 1 98 ? -6.143 8.833 3.810 1.00 69.00 98 ALA A O 1
ATOM 740 N N . PRO A 1 99 ? -7.139 6.811 3.956 1.00 66.19 99 PRO A N 1
ATOM 741 C CA . PRO A 1 99 ? -6.301 6.190 2.938 1.00 66.19 99 PRO A CA 1
ATOM 742 C C . PRO A 1 99 ? -6.518 6.918 1.606 1.00 66.19 99 PRO A C 1
ATOM 744 O O . PRO A 1 99 ? -7.665 7.154 1.224 1.00 66.19 99 PRO A O 1
ATOM 747 N N . GLY A 1 100 ? -5.433 7.309 0.941 1.00 59.16 100 GLY A N 1
ATOM 748 C CA . GLY A 1 100 ? -5.456 8.012 -0.344 1.00 59.16 100 GLY A CA 1
ATOM 749 C C . GLY A 1 100 ? -4.476 7.423 -1.337 1.00 59.16 100 GLY A C 1
ATOM 750 O O . GLY A 1 100 ? -3.777 6.451 -0.967 1.00 59.16 100 GLY A O 1
#

pLDDT: mean 90.51, std 6.9, range [59.16, 97.88]